Protein AF-A0A528LGX2-F1 (afdb_monomer)

Secondary structure (DSSP, 8-state):
-HHHHHHHHHHHHHHH-TT---TT--HHHHHHHHHHTHHHHHHH-HHHHHHHHHHHHHHHS---GGGS-GGGHHHH--PPTT-TTHHHHHHHHHHT-TT-HHHHHHH-HHHHHHHHHTS-HHHHHHHHHHHHHTTTT-HHHHHHHHH----

Structure (mmCIF, N/CA/C/O backbone):
data_AF-A0A528LGX2-F1
#
_entry.id   AF-A0A528LGX2-F1
#
loop_
_atom_site.group_PDB
_atom_site.id
_atom_site.type_symbol
_atom_site.label_atom_id
_atom_site.label_alt_id
_atom_site.label_comp_id
_atom_site.label_asym_id
_atom_site.label_entity_id
_atom_site.label_seq_id
_atom_site.pdbx_PDB_ins_code
_atom_site.Cartn_x
_atom_site.Cartn_y
_atom_site.Cartn_z
_atom_site.occupancy
_atom_site.B_iso_or_equiv
_atom_site.auth_seq_id
_atom_site.auth_comp_id
_atom_site.auth_asym_id
_atom_site.auth_atom_id
_atom_site.pdbx_PDB_model_num
ATOM 1 N N . LEU A 1 1 ? 8.612 -3.918 -1.901 1.00 93.31 1 LEU A N 1
ATOM 2 C CA . LEU A 1 1 ? 7.814 -4.900 -1.129 1.00 93.31 1 LEU A CA 1
ATOM 3 C C . LEU A 1 1 ? 7.475 -4.426 0.283 1.00 93.31 1 LEU A C 1
ATOM 5 O O . LEU A 1 1 ? 6.339 -4.617 0.680 1.00 93.31 1 LEU A O 1
ATOM 9 N N . GLU A 1 2 ? 8.384 -3.761 1.010 1.00 94.44 2 GLU A N 1
ATOM 10 C CA . GLU A 1 2 ? 8.103 -3.267 2.378 1.00 94.44 2 GLU A CA 1
ATOM 11 C C . GLU A 1 2 ? 6.847 -2.392 2.477 1.00 94.44 2 GLU A C 1
ATOM 13 O O . GLU A 1 2 ? 5.983 -2.674 3.298 1.00 94.44 2 GLU A O 1
ATOM 18 N N . HIS A 1 3 ? 6.704 -1.399 1.588 1.00 95.12 3 HIS A N 1
ATOM 19 C CA . HIS A 1 3 ? 5.496 -0.564 1.501 1.00 95.12 3 HIS A CA 1
ATOM 20 C C . HIS A 1 3 ? 4.221 -1.409 1.391 1.00 95.12 3 HIS A C 1
ATOM 22 O O . HIS A 1 3 ? 3.273 -1.213 2.140 1.00 95.12 3 HIS A O 1
ATOM 28 N N . ARG A 1 4 ? 4.221 -2.401 0.492 1.00 95.94 4 ARG A N 1
ATOM 29 C CA . ARG A 1 4 ? 3.068 -3.278 0.259 1.00 95.94 4 ARG A CA 1
ATOM 30 C C . ARG A 1 4 ? 2.717 -4.090 1.509 1.00 95.94 4 ARG A C 1
ATOM 32 O O . ARG A 1 4 ? 1.546 -4.206 1.847 1.00 95.94 4 ARG A O 1
ATOM 39 N N . ALA A 1 5 ? 3.730 -4.621 2.196 1.00 96.88 5 ALA A N 1
ATOM 40 C CA . ALA A 1 5 ? 3.547 -5.381 3.429 1.00 96.88 5 ALA A CA 1
ATOM 41 C C . ALA A 1 5 ? 2.949 -4.505 4.538 1.00 96.88 5 ALA A C 1
ATOM 43 O O . ALA A 1 5 ? 2.032 -4.934 5.231 1.00 96.88 5 ALA A O 1
ATOM 44 N N . GLU A 1 6 ? 3.410 -3.258 4.658 1.00 95.62 6 GLU A N 1
ATOM 45 C CA . GLU A 1 6 ? 2.851 -2.297 5.607 1.00 95.62 6 GLU A CA 1
ATOM 46 C C . GLU A 1 6 ? 1.378 -1.982 5.304 1.00 95.62 6 GLU A C 1
ATOM 48 O O . GLU A 1 6 ? 0.552 -1.984 6.213 1.00 95.62 6 GLU A O 1
ATOM 53 N N . MET A 1 7 ? 1.023 -1.770 4.032 1.00 96.69 7 MET A N 1
ATOM 54 C CA . MET A 1 7 ? -0.364 -1.495 3.635 1.00 96.69 7 MET A CA 1
ATOM 55 C C . MET A 1 7 ? -1.301 -2.677 3.909 1.00 96.69 7 MET A C 1
ATOM 57 O O . MET A 1 7 ? -2.409 -2.471 4.400 1.00 96.69 7 MET A O 1
ATOM 61 N N . VAL A 1 8 ? -0.845 -3.912 3.669 1.00 97.44 8 VAL A N 1
ATOM 62 C CA . VAL A 1 8 ? -1.590 -5.132 4.032 1.00 97.44 8 VAL A CA 1
ATOM 63 C C . VAL A 1 8 ? -1.879 -5.164 5.534 1.00 97.44 8 VAL A C 1
ATOM 65 O O . VAL A 1 8 ? -3.023 -5.357 5.933 1.00 97.44 8 VAL A O 1
ATOM 68 N N . VAL A 1 9 ? -0.872 -4.911 6.374 1.00 97.25 9 VAL A N 1
ATOM 69 C CA . VAL A 1 9 ? -1.045 -4.922 7.837 1.00 97.25 9 VAL A CA 1
ATOM 70 C C . VAL A 1 9 ? -2.003 -3.821 8.287 1.00 97.25 9 VAL A C 1
ATOM 72 O O . VAL A 1 9 ? -2.899 -4.081 9.084 1.00 97.25 9 VAL A O 1
ATOM 75 N N . ARG A 1 10 ? -1.884 -2.607 7.740 1.00 96.06 10 ARG A N 1
ATOM 76 C CA . ARG A 1 10 ? -2.806 -1.499 8.043 1.00 96.06 10 ARG A CA 1
ATOM 77 C C . ARG A 1 10 ? -4.252 -1.831 7.664 1.00 96.06 10 ARG A C 1
ATOM 79 O O . ARG A 1 10 ? -5.164 -1.503 8.420 1.00 96.06 10 ARG A O 1
ATOM 86 N N . ALA A 1 11 ? -4.470 -2.510 6.540 1.00 95.94 11 ALA A N 1
ATOM 87 C CA . ALA A 1 11 ? -5.801 -2.965 6.148 1.00 95.94 11 ALA A CA 1
ATOM 88 C C . ALA A 1 11 ? -6.355 -4.056 7.079 1.00 95.94 11 ALA A C 1
ATOM 90 O O . ALA A 1 11 ? -7.541 -4.021 7.404 1.00 95.94 11 ALA A O 1
ATOM 91 N N . LEU A 1 12 ? -5.511 -4.973 7.564 1.00 97.38 12 LEU A N 1
ATOM 92 C CA . LEU A 1 12 ? -5.911 -5.967 8.566 1.00 97.38 12 LEU A CA 1
ATOM 93 C C . LEU A 1 12 ? -6.271 -5.320 9.906 1.00 97.38 12 LEU A C 1
ATOM 95 O O . LEU A 1 12 ? -7.285 -5.690 10.492 1.00 97.38 12 LEU A O 1
ATOM 99 N N . ILE A 1 13 ? -5.504 -4.320 10.353 1.00 96.62 13 ILE A N 1
ATOM 100 C CA . ILE A 1 13 ? -5.826 -3.542 11.557 1.00 96.62 13 ILE A CA 1
ATOM 101 C C . ILE A 1 13 ? -7.194 -2.884 11.406 1.00 96.62 13 ILE A C 1
ATOM 103 O O . ILE A 1 13 ? -8.038 -3.029 12.280 1.00 96.62 13 ILE A O 1
ATOM 107 N N . ARG A 1 14 ? -7.452 -2.218 10.274 1.00 95.00 14 ARG A N 1
ATOM 108 C CA . ARG A 1 14 ? -8.758 -1.604 9.998 1.00 95.00 14 ARG A CA 1
ATOM 109 C C . ARG A 1 14 ? -9.898 -2.624 10.042 1.00 95.00 14 ARG A C 1
ATOM 111 O O . ARG A 1 14 ? -10.979 -2.302 10.519 1.00 95.00 14 ARG A O 1
ATOM 118 N N . ALA A 1 15 ? -9.685 -3.821 9.500 1.00 95.06 15 ALA A N 1
ATOM 119 C CA . ALA A 1 15 ? -10.709 -4.859 9.470 1.00 95.06 15 ALA A CA 1
ATOM 120 C C . ALA A 1 15 ? -10.986 -5.453 10.862 1.00 95.06 15 ALA A C 1
ATOM 122 O O . ALA A 1 15 ? -12.134 -5.757 11.171 1.00 95.06 15 ALA A O 1
ATOM 123 N N . ALA A 1 16 ? -9.950 -5.6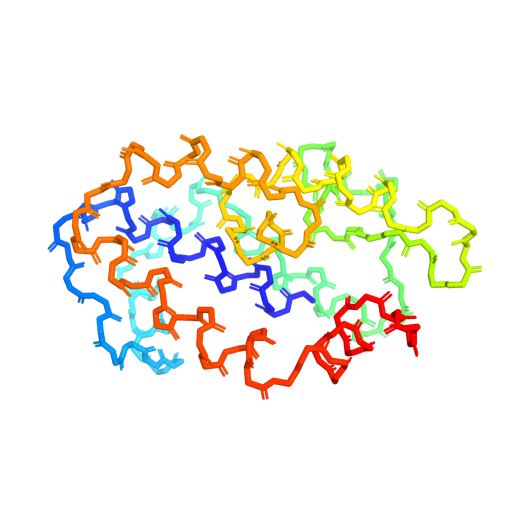19 11.689 1.00 95.94 16 ALA A N 1
ATOM 124 C CA . ALA A 1 16 ? -10.061 -6.190 13.030 1.00 95.94 16 ALA A CA 1
ATOM 125 C C . ALA A 1 16 ? -10.515 -5.170 14.089 1.00 95.94 16 ALA A C 1
ATOM 127 O O . ALA A 1 16 ? -11.260 -5.519 15.000 1.00 95.94 16 ALA A O 1
ATOM 128 N N . GLU A 1 17 ? -10.081 -3.915 13.962 1.00 94.62 17 GLU A N 1
ATOM 129 C CA . GLU A 1 17 ? -10.328 -2.829 14.914 1.00 94.62 17 GLU A CA 1
ATOM 130 C C . GLU A 1 17 ? -10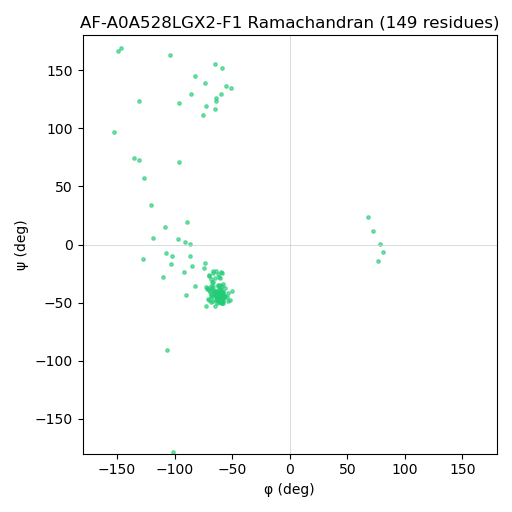.748 -1.534 14.164 1.00 94.62 17 GLU A C 1
ATOM 132 O O . GLU A 1 17 ? -9.949 -0.599 14.048 1.00 94.62 17 GLU A O 1
ATOM 137 N N . PRO A 1 18 ? -11.990 -1.435 13.639 1.00 90.56 18 PRO A N 1
ATOM 138 C CA . PRO A 1 18 ? -12.410 -0.341 12.744 1.00 90.56 18 PRO A CA 1
ATOM 139 C C . PRO A 1 18 ? -12.323 1.074 13.332 1.00 90.56 18 PRO A C 1
ATOM 141 O O . PRO A 1 18 ? -12.100 2.038 12.594 1.00 90.56 18 PRO A O 1
ATOM 144 N N . ASP A 1 19 ? -12.472 1.189 14.652 1.00 88.50 19 ASP A N 1
ATOM 145 C CA . ASP A 1 19 ? -12.448 2.458 15.389 1.00 88.50 19 ASP A CA 1
ATOM 146 C C . ASP A 1 19 ? -11.074 2.763 16.007 1.00 88.50 19 ASP A C 1
ATOM 148 O O . ASP A 1 19 ? -10.905 3.741 16.742 1.00 88.50 19 ASP A O 1
ATOM 152 N N . ARG A 1 20 ? -10.061 1.930 15.730 1.00 90.50 20 ARG A N 1
ATOM 153 C CA . ARG A 1 20 ? -8.716 2.115 16.275 1.00 90.50 20 ARG A CA 1
ATOM 154 C C . ARG A 1 20 ? -8.104 3.408 15.755 1.00 90.50 20 ARG A C 1
ATOM 156 O O . ARG A 1 20 ? -7.946 3.610 14.552 1.00 90.50 20 ARG A O 1
ATOM 163 N N . ASN A 1 21 ? -7.657 4.256 16.676 1.00 88.00 21 ASN A N 1
ATOM 164 C CA . ASN A 1 21 ? -6.840 5.405 16.317 1.00 88.00 21 ASN A CA 1
ATOM 165 C C . ASN A 1 21 ? -5.427 4.942 15.924 1.00 88.00 21 ASN A C 1
ATOM 167 O O . ASN A 1 21 ? -4.710 4.361 16.739 1.00 88.00 21 ASN A O 1
ATOM 171 N N . LEU A 1 22 ? -5.033 5.224 14.680 1.00 87.62 22 LEU A N 1
ATOM 172 C CA . LEU A 1 22 ? -3.717 4.887 14.125 1.00 87.62 22 LEU A CA 1
ATOM 173 C C . LEU A 1 22 ? -2.808 6.107 13.931 1.00 87.62 22 LEU A C 1
ATOM 175 O O . LEU A 1 22 ? -1.797 6.038 13.225 1.00 87.62 22 LEU A O 1
ATOM 179 N N . THR A 1 23 ? -3.165 7.233 14.545 1.00 83.94 23 THR A N 1
ATOM 180 C CA . THR A 1 23 ? -2.309 8.420 14.604 1.00 83.94 23 THR A CA 1
ATOM 181 C C . THR A 1 23 ? -0.999 8.065 15.301 1.00 83.94 23 THR A C 1
ATOM 183 O O . THR A 1 23 ? -0.998 7.474 16.378 1.00 83.94 23 THR A O 1
ATOM 186 N N . GLY A 1 24 ? 0.128 8.411 14.679 1.00 80.12 24 GLY A N 1
ATOM 187 C CA . GLY A 1 24 ? 1.453 8.166 15.256 1.00 80.12 24 GLY A CA 1
ATOM 188 C C . GLY A 1 24 ? 1.905 6.700 15.269 1.00 80.12 24 GLY A C 1
ATOM 189 O O . GLY A 1 24 ? 2.911 6.396 15.901 1.00 80.12 24 GLY A O 1
ATOM 190 N N . VAL A 1 25 ? 1.208 5.790 14.575 1.00 88.31 25 VAL A N 1
ATOM 191 C CA . VAL A 1 25 ? 1.640 4.388 14.456 1.00 88.31 25 VAL A CA 1
ATOM 192 C C . VAL A 1 25 ? 2.961 4.289 13.693 1.00 88.31 25 VAL A C 1
ATOM 194 O O . VAL A 1 25 ? 3.028 4.598 12.498 1.00 88.31 25 VAL A O 1
ATOM 197 N N . ASP A 1 26 ? 3.991 3.797 14.380 1.00 89.44 26 ASP A N 1
ATOM 198 C CA . ASP A 1 26 ? 5.326 3.553 13.841 1.00 89.44 26 ASP A CA 1
ATOM 199 C C . ASP A 1 26 ? 5.580 2.064 13.525 1.00 89.44 26 ASP A C 1
ATOM 201 O O . ASP A 1 26 ? 4.718 1.195 13.683 1.00 89.44 26 ASP A O 1
ATOM 205 N N . LYS A 1 27 ? 6.792 1.752 13.049 1.00 89.50 27 LYS A N 1
ATOM 206 C CA . LYS A 1 27 ? 7.178 0.380 12.685 1.00 89.50 27 LYS A CA 1
ATOM 207 C C . LYS A 1 27 ? 7.251 -0.569 13.883 1.00 89.50 27 LYS A C 1
ATOM 209 O O . LYS A 1 27 ? 7.013 -1.762 13.704 1.00 89.50 27 LYS A O 1
ATOM 214 N N . VAL A 1 28 ? 7.613 -0.068 15.065 1.00 93.75 28 VAL A N 1
ATOM 215 C CA . VAL A 1 28 ? 7.739 -0.889 16.277 1.00 93.75 28 VAL 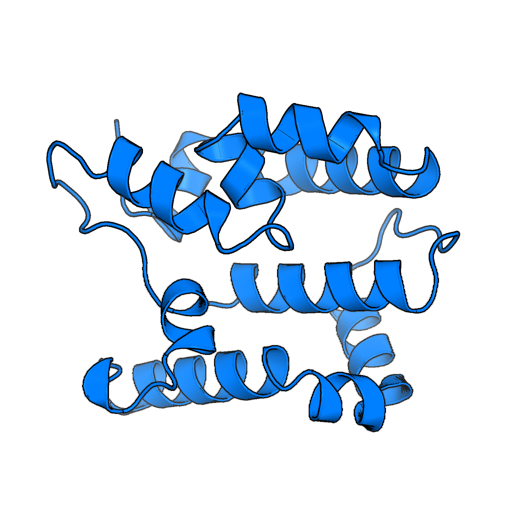A CA 1
ATOM 216 C C . VAL A 1 28 ? 6.351 -1.31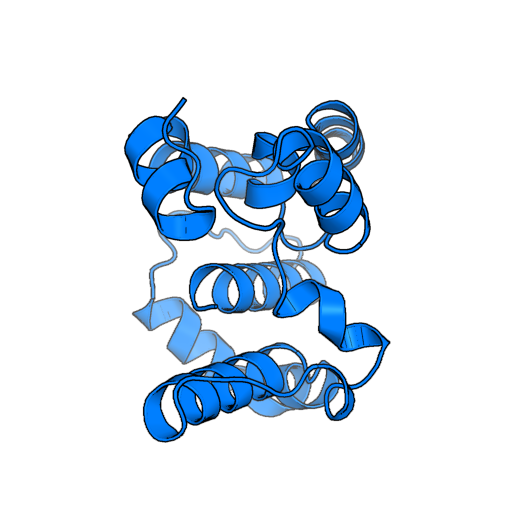0 16.730 1.00 93.75 28 VAL A C 1
ATOM 218 O O . VAL A 1 28 ? 6.109 -2.497 16.933 1.00 93.75 28 VAL A O 1
ATOM 221 N N . TRP A 1 29 ? 5.417 -0.362 16.772 1.00 95.31 29 TRP A N 1
ATOM 222 C CA . TRP A 1 29 ? 4.025 -0.626 17.092 1.00 95.31 29 TRP A CA 1
ATOM 223 C C . TRP A 1 29 ? 3.397 -1.622 16.113 1.00 95.31 29 TRP A C 1
ATOM 225 O O . TRP A 1 29 ? 2.771 -2.590 16.544 1.00 95.31 29 TRP A O 1
ATOM 235 N N . LEU A 1 30 ? 3.614 -1.444 14.801 1.00 95.44 30 LEU A N 1
ATOM 236 C CA . LEU A 1 30 ? 3.125 -2.392 13.792 1.00 95.44 30 LEU A CA 1
ATOM 237 C C . LEU A 1 30 ? 3.681 -3.799 14.022 1.00 95.44 30 LEU A C 1
ATOM 239 O O . LEU A 1 30 ? 2.937 -4.769 13.914 1.00 95.44 30 LEU A O 1
ATOM 243 N N . GLN A 1 31 ? 4.964 -3.920 14.372 1.00 95.44 31 GLN A N 1
ATOM 244 C CA . GLN A 1 31 ? 5.554 -5.210 14.719 1.00 95.44 31 GLN A CA 1
ATOM 245 C C . GLN A 1 31 ? 4.909 -5.825 15.957 1.00 95.44 31 GLN A C 1
ATOM 247 O O . GLN A 1 31 ? 4.565 -7.004 15.933 1.00 95.44 31 GLN A O 1
ATOM 252 N N . THR A 1 32 ? 4.698 -5.056 17.024 1.00 96.81 32 THR A N 1
ATOM 253 C CA . THR A 1 32 ? 3.987 -5.549 18.210 1.00 96.81 32 THR A CA 1
ATOM 254 C C . THR A 1 32 ? 2.588 -6.044 17.849 1.00 96.81 32 THR A C 1
ATOM 256 O O . THR A 1 32 ? 2.208 -7.133 18.274 1.00 96.81 32 THR A O 1
ATOM 259 N N . TRP A 1 33 ? 1.858 -5.299 17.013 1.00 97.62 33 TRP A N 1
ATOM 260 C CA . TRP A 1 33 ? 0.520 -5.686 16.569 1.00 97.62 33 TRP A CA 1
ATOM 261 C C . TRP A 1 33 ? 0.524 -6.977 15.738 1.00 97.62 33 TRP A C 1
ATOM 263 O O . TRP A 1 33 ? -0.309 -7.851 15.961 1.00 97.62 33 TRP A O 1
ATOM 273 N N . ILE A 1 34 ? 1.488 -7.136 14.823 1.00 97.81 34 ILE A N 1
ATOM 274 C CA . ILE A 1 34 ? 1.660 -8.362 14.025 1.00 97.81 34 ILE A CA 1
ATOM 275 C C . ILE A 1 34 ? 1.884 -9.575 14.934 1.00 97.81 34 ILE A C 1
ATOM 277 O O . ILE A 1 34 ? 1.268 -10.616 14.718 1.00 97.81 34 ILE A O 1
ATOM 281 N N . HIS A 1 35 ? 2.738 -9.447 15.955 1.00 97.19 35 HIS A N 1
ATOM 282 C CA . HIS A 1 35 ? 3.005 -10.540 16.891 1.00 97.19 35 HIS A CA 1
ATOM 283 C C . HIS A 1 35 ? 1.784 -10.879 17.752 1.00 97.19 35 HIS A C 1
ATOM 285 O O . HIS A 1 35 ? 1.517 -12.057 17.974 1.00 97.19 35 HIS A O 1
ATOM 291 N N . SER A 1 36 ? 1.019 -9.879 18.207 1.00 97.56 36 SER A N 1
ATOM 292 C CA . SER A 1 36 ? -0.195 -10.124 18.997 1.00 97.56 36 SER A CA 1
ATOM 293 C C . SER A 1 36 ? -1.372 -10.660 18.172 1.00 97.56 36 SER A C 1
ATOM 295 O O . SER A 1 36 ? -2.306 -11.208 18.749 1.00 97.56 36 SER A O 1
ATOM 297 N N . HIS A 1 37 ? -1.314 -10.554 16.840 1.00 98.25 37 HIS A N 1
ATOM 298 C CA . HIS A 1 37 ? -2.340 -11.030 15.903 1.00 98.25 37 HIS A CA 1
ATOM 299 C C . HIS A 1 37 ? -1.788 -12.063 14.906 1.00 98.25 37 HIS A C 1
ATOM 301 O O . HIS A 1 37 ? -2.220 -12.119 13.750 1.00 98.25 37 HIS A O 1
ATOM 307 N N . ALA A 1 38 ? -0.835 -12.895 15.340 1.00 97.56 38 ALA A N 1
ATOM 308 C CA . ALA A 1 38 ? -0.137 -13.847 14.474 1.00 97.56 38 ALA A CA 1
ATOM 309 C C . ALA A 1 38 ? -1.088 -14.809 13.731 1.00 97.56 38 ALA A C 1
ATOM 311 O O . ALA A 1 38 ? -0.878 -15.090 12.548 1.00 97.56 38 ALA A O 1
ATOM 312 N N . ASP A 1 39 ? -2.169 -15.250 14.381 1.00 98.00 39 ASP A N 1
ATOM 313 C CA . ASP A 1 39 ? -3.179 -16.124 13.770 1.00 98.00 39 ASP A CA 1
ATOM 314 C C . ASP A 1 39 ? -3.922 -15.428 12.622 1.00 98.00 39 ASP A C 1
ATOM 316 O O . ASP A 1 39 ? -4.095 -15.999 11.544 1.00 98.00 39 ASP A O 1
ATOM 320 N N . LEU A 1 40 ? -4.316 -14.163 12.814 1.00 98.12 40 LEU A N 1
ATOM 321 C CA . LEU A 1 40 ? -4.966 -13.354 11.779 1.00 98.12 40 LEU A CA 1
ATOM 322 C C . LEU A 1 40 ? -4.021 -13.112 10.596 1.00 98.12 40 LEU A C 1
ATOM 324 O O . LEU A 1 40 ? -4.425 -13.268 9.445 1.00 98.12 40 LEU A O 1
ATOM 328 N N . ILE A 1 41 ? -2.764 -12.769 10.885 1.00 98.12 41 ILE A N 1
ATOM 329 C CA . ILE A 1 41 ? -1.709 -12.548 9.888 1.00 98.12 41 ILE A CA 1
ATOM 330 C C . ILE A 1 41 ? -1.458 -13.814 9.060 1.00 98.12 41 ILE A C 1
ATOM 332 O O . ILE A 1 41 ? -1.312 -13.741 7.839 1.00 98.12 41 ILE A O 1
ATOM 336 N N . THR A 1 42 ? -1.426 -14.975 9.713 1.00 97.31 42 THR A N 1
ATOM 337 C CA . THR A 1 42 ? -1.217 -16.269 9.053 1.00 97.31 42 THR A CA 1
ATOM 338 C C . THR A 1 42 ? -2.414 -16.646 8.189 1.00 97.31 42 THR A C 1
ATOM 340 O O . THR A 1 42 ? -2.230 -17.103 7.064 1.00 97.31 42 THR A O 1
ATOM 343 N N . ARG A 1 43 ? -3.635 -16.405 8.680 1.00 97.38 43 ARG A N 1
ATOM 344 C CA . ARG A 1 43 ? -4.872 -16.688 7.944 1.00 97.38 43 ARG A CA 1
ATOM 345 C C . ARG A 1 43 ? -5.036 -15.821 6.693 1.00 97.38 43 ARG A C 1
ATOM 347 O O . ARG A 1 43 ? -5.513 -16.330 5.687 1.00 97.38 43 ARG A O 1
ATOM 354 N N . ASP A 1 44 ? -4.666 -14.539 6.749 1.00 96.88 44 ASP A N 1
ATOM 355 C CA . ASP A 1 44 ? -4.626 -13.671 5.559 1.00 96.88 44 ASP A CA 1
ATOM 356 C C . ASP A 1 44 ? -3.510 -14.088 4.586 1.00 96.88 44 ASP A C 1
ATOM 358 O O . ASP A 1 44 ? -3.712 -14.131 3.374 1.00 96.88 44 ASP A O 1
ATOM 362 N N . GLY A 1 45 ? -2.324 -14.408 5.109 1.00 97.06 45 GLY A N 1
ATOM 363 C CA . GLY A 1 45 ? -1.214 -14.971 4.342 1.00 97.06 45 GLY A CA 1
ATOM 364 C C . GLY A 1 45 ? -0.440 -13.983 3.458 1.00 97.06 45 GLY A C 1
ATOM 365 O O . GLY A 1 45 ? 0.689 -14.292 3.066 1.00 97.06 45 GLY A O 1
ATOM 366 N N . ASN A 1 46 ? -0.946 -12.772 3.188 1.00 97.44 46 ASN A N 1
ATOM 367 C CA . ASN A 1 46 ? -0.271 -11.821 2.297 1.00 97.44 46 ASN A CA 1
ATOM 368 C C . ASN A 1 46 ? 0.984 -11.212 2.930 1.00 97.44 46 ASN A C 1
ATOM 370 O O . ASN A 1 46 ? 1.996 -11.040 2.248 1.00 97.44 46 ASN A O 1
ATOM 374 N N . PHE A 1 47 ? 0.956 -10.906 4.230 1.00 97.62 47 PHE A N 1
ATOM 375 C CA . PHE A 1 47 ? 2.137 -10.391 4.930 1.00 97.62 47 PHE A CA 1
ATOM 376 C C . PHE A 1 47 ? 3.274 -11.435 5.025 1.00 97.62 47 PHE A C 1
ATOM 378 O O 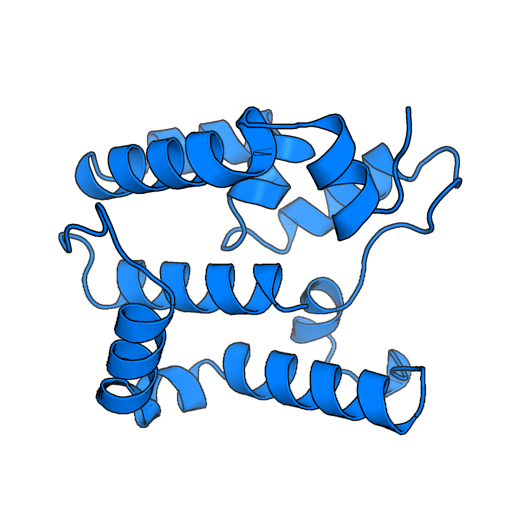. PHE A 1 47 ? 4.403 -11.106 4.638 1.00 97.62 47 PHE A O 1
ATOM 385 N N . PRO A 1 48 ? 3.028 -12.696 5.451 1.00 97.56 48 PRO A N 1
ATOM 386 C CA . PRO A 1 48 ? 4.033 -13.759 5.383 1.00 97.56 48 PRO A CA 1
ATOM 387 C C . PRO A 1 48 ? 4.587 -13.975 3.971 1.00 97.56 48 PRO A C 1
ATOM 389 O O . PRO A 1 48 ? 5.808 -14.045 3.805 1.00 97.56 48 PRO A O 1
ATOM 392 N N . PHE A 1 49 ? 3.715 -14.001 2.957 1.00 98.00 49 PHE A N 1
ATOM 393 C CA . PHE A 1 49 ? 4.113 -14.120 1.555 1.00 98.00 49 PHE A CA 1
ATOM 394 C C . PHE A 1 49 ? 5.040 -12.978 1.119 1.00 98.00 49 PHE A C 1
ATOM 396 O O . PHE A 1 49 ? 6.121 -13.230 0.591 1.00 98.00 49 PHE A O 1
ATOM 403 N N . LEU A 1 50 ? 4.682 -11.721 1.394 1.00 97.88 50 LEU A N 1
ATOM 404 C CA . LEU A 1 50 ? 5.498 -10.566 1.007 1.00 97.88 50 LEU A CA 1
ATOM 405 C C . LEU A 1 50 ? 6.874 -10.563 1.677 1.00 97.88 50 LEU A C 1
ATOM 407 O O . LEU A 1 50 ? 7.862 -10.160 1.057 1.00 97.88 50 LEU A O 1
ATOM 411 N N . ASN A 1 51 ? 6.962 -11.039 2.920 1.00 97.31 51 ASN A N 1
ATOM 412 C CA . ASN A 1 51 ? 8.240 -11.210 3.604 1.00 97.31 51 ASN A CA 1
ATOM 413 C C . ASN A 1 51 ? 9.071 -12.351 3.011 1.00 97.31 51 ASN A C 1
ATOM 415 O O . ASN A 1 51 ? 10.286 -12.202 2.885 1.00 97.31 51 ASN A O 1
ATOM 419 N N . ALA A 1 52 ? 8.441 -13.465 2.629 1.00 97.31 52 ALA A N 1
ATOM 420 C CA . ALA A 1 52 ? 9.115 -14.560 1.937 1.00 97.31 52 ALA A CA 1
ATOM 421 C C . ALA A 1 52 ? 9.653 -14.105 0.572 1.00 97.31 52 ALA A C 1
ATOM 423 O O . ALA A 1 52 ? 10.853 -14.217 0.336 1.00 97.31 52 ALA A O 1
ATOM 424 N N . ALA A 1 53 ? 8.817 -13.462 -0.248 1.00 98.06 53 ALA A N 1
ATOM 425 C CA . ALA A 1 53 ? 9.202 -12.905 -1.543 1.00 98.06 53 ALA A CA 1
ATOM 426 C C . ALA A 1 53 ? 10.349 -11.886 -1.422 1.00 98.06 53 ALA A C 1
ATOM 428 O O . ALA A 1 53 ? 11.288 -11.893 -2.214 1.00 98.06 53 ALA A O 1
ATOM 429 N N . LYS A 1 54 ? 10.324 -11.024 -0.394 1.00 97.12 54 LYS A N 1
ATOM 430 C CA . LYS A 1 54 ? 11.427 -10.090 -0.118 1.00 97.12 54 LYS A CA 1
ATOM 431 C C . LYS A 1 54 ? 12.738 -10.824 0.177 1.00 97.12 54 LYS A C 1
ATOM 433 O O . LYS A 1 54 ? 13.774 -10.411 -0.337 1.00 97.12 54 LYS A O 1
ATOM 438 N N . ARG A 1 55 ? 12.706 -11.871 1.010 1.00 97.31 55 ARG A N 1
ATOM 439 C CA . ARG A 1 55 ? 13.899 -12.675 1.330 1.00 97.31 55 ARG A CA 1
ATOM 440 C C . ARG A 1 55 ? 14.423 -13.415 0.105 1.00 97.31 55 ARG A C 1
ATOM 442 O O . ARG A 1 55 ? 15.628 -13.439 -0.103 1.00 97.31 55 ARG A O 1
ATOM 449 N N . GLU A 1 56 ? 13.531 -13.966 -0.709 1.00 97.25 56 GLU A N 1
ATOM 450 C CA . GLU A 1 56 ? 13.893 -14.671 -1.936 1.00 97.25 56 GLU A CA 1
ATOM 451 C C . GLU A 1 56 ? 14.586 -13.743 -2.934 1.00 97.25 56 GLU A C 1
ATOM 453 O O . GLU A 1 56 ? 15.692 -14.047 -3.366 1.00 97.25 56 GLU A O 1
ATOM 458 N N . ILE A 1 57 ? 14.023 -12.560 -3.202 1.00 96.69 57 ILE A N 1
ATOM 459 C CA . ILE A 1 57 ? 14.661 -11.558 -4.071 1.00 96.69 57 ILE A CA 1
ATOM 460 C C . ILE A 1 57 ? 16.015 -11.121 -3.502 1.00 96.69 57 ILE A C 1
ATOM 462 O O . ILE A 1 57 ? 16.964 -10.943 -4.259 1.00 96.69 57 ILE A O 1
ATOM 466 N N . ALA A 1 58 ? 16.129 -10.956 -2.181 1.00 96.81 58 ALA A N 1
ATOM 467 C CA . ALA A 1 58 ? 17.397 -10.591 -1.553 1.00 96.81 58 ALA A CA 1
ATOM 468 C C . ALA A 1 58 ? 18.472 -11.683 -1.696 1.00 96.81 58 ALA A C 1
ATOM 470 O O . ALA A 1 58 ? 19.655 -11.360 -1.725 1.00 96.81 58 ALA A O 1
ATOM 471 N N . HIS A 1 59 ? 18.072 -12.954 -1.786 1.00 96.69 59 HIS A N 1
ATOM 472 C CA . HIS A 1 59 ? 18.983 -14.090 -1.909 1.00 96.69 59 HIS A CA 1
ATOM 473 C C . HIS A 1 59 ? 19.301 -14.452 -3.369 1.00 96.69 59 HIS A C 1
ATOM 475 O O . HIS A 1 59 ? 20.454 -14.709 -3.700 1.00 96.69 59 HIS A O 1
ATOM 481 N N . LEU A 1 60 ? 18.292 -14.465 -4.244 1.00 96.31 60 LEU A N 1
ATOM 482 C CA . LEU A 1 60 ? 18.384 -14.951 -5.625 1.00 96.31 60 LEU A CA 1
ATOM 483 C C . LEU A 1 60 ? 18.460 -13.824 -6.666 1.00 96.31 60 LEU A C 1
ATOM 485 O O . LEU A 1 60 ? 18.818 -14.070 -7.814 1.00 96.31 60 LEU A O 1
ATOM 489 N N . GLY A 1 61 ? 18.097 -12.593 -6.296 1.00 95.31 61 GLY A N 1
ATOM 490 C CA . GLY A 1 61 ? 18.031 -11.438 -7.198 1.00 95.31 61 GLY A CA 1
ATOM 491 C C . GLY A 1 61 ? 16.754 -11.356 -8.044 1.00 95.31 61 GLY A C 1
ATOM 492 O O . GLY A 1 61 ? 16.537 -10.354 -8.723 1.00 95.31 61 GLY A O 1
ATOM 493 N N . TYR A 1 62 ? 15.888 -12.369 -7.995 1.00 94.50 62 TYR A N 1
ATOM 494 C CA . TYR A 1 62 ? 14.629 -12.414 -8.736 1.00 94.50 62 TYR A CA 1
ATOM 495 C C . TYR A 1 62 ? 13.539 -13.150 -7.949 1.00 94.50 62 TYR A C 1
ATOM 497 O O . TYR A 1 62 ? 13.808 -13.785 -6.934 1.00 94.50 62 TYR A O 1
ATOM 505 N N . LEU A 1 63 ? 12.305 -13.041 -8.439 1.00 96.50 63 LEU A N 1
ATOM 506 C CA . LEU A 1 63 ? 11.150 -13.832 -8.024 1.00 96.50 63 LEU A CA 1
ATOM 507 C C . LEU A 1 63 ? 10.483 -14.355 -9.297 1.00 96.50 63 LEU A C 1
ATOM 509 O O . LEU A 1 63 ? 10.135 -13.556 -10.171 1.00 96.50 63 LEU A O 1
ATOM 513 N N . LYS A 1 64 ? 10.319 -15.671 -9.413 1.00 96.00 64 LYS A N 1
ATOM 514 C CA . LYS A 1 64 ? 9.615 -16.292 -10.542 1.00 96.00 64 LYS A CA 1
ATOM 515 C C . LYS A 1 64 ? 8.117 -16.101 -10.373 1.00 96.00 64 LYS A C 1
ATOM 517 O O . LYS A 1 64 ? 7.510 -16.642 -9.456 1.00 96.00 64 LYS A O 1
ATOM 522 N N . ILE A 1 65 ? 7.509 -15.296 -11.237 1.00 95.69 65 ILE A N 1
ATOM 523 C CA . ILE A 1 65 ? 6.082 -14.954 -11.132 1.00 95.69 65 ILE A CA 1
ATOM 524 C C . ILE A 1 65 ? 5.193 -16.162 -11.459 1.00 95.69 65 ILE A C 1
ATOM 526 O O . ILE A 1 65 ? 4.074 -16.263 -10.952 1.00 95.69 65 ILE A O 1
ATOM 530 N N . GLU A 1 66 ? 5.698 -17.091 -12.267 1.00 95.81 66 GLU A N 1
ATOM 531 C CA . GLU A 1 66 ? 5.093 -18.390 -12.545 1.00 95.81 66 GLU A CA 1
ATOM 532 C C . GLU A 1 66 ? 4.872 -19.225 -11.274 1.00 95.81 66 GLU A C 1
ATOM 534 O O . GLU A 1 66 ? 3.833 -19.877 -11.169 1.00 95.81 66 GLU A O 1
ATOM 539 N N . ASP A 1 67 ? 5.763 -19.098 -10.285 1.00 95.06 67 ASP A N 1
ATOM 540 C CA . ASP A 1 67 ? 5.710 -19.817 -9.006 1.00 95.06 67 ASP A CA 1
ATOM 541 C C . ASP A 1 67 ? 4.845 -19.087 -7.955 1.00 95.06 67 ASP A C 1
ATOM 543 O O . ASP A 1 67 ? 4.521 -19.637 -6.901 1.00 95.06 67 ASP A O 1
ATOM 547 N N . VAL A 1 68 ? 4.425 -17.846 -8.232 1.00 97.19 68 VAL A N 1
ATOM 548 C CA . VAL A 1 68 ? 3.559 -17.056 -7.345 1.00 97.19 68 VAL A CA 1
ATOM 549 C C . VAL A 1 68 ? 2.089 -17.383 -7.607 1.00 97.19 68 VAL A C 1
ATOM 551 O O . VAL A 1 68 ? 1.605 -17.279 -8.744 1.00 97.19 68 VAL A O 1
ATOM 554 N N . PHE A 1 69 ? 1.348 -17.685 -6.532 1.00 95.06 69 PHE A N 1
ATOM 555 C CA . PHE A 1 69 ? -0.100 -17.896 -6.583 1.00 95.06 69 PHE A CA 1
ATOM 556 C C . PHE A 1 69 ? -0.811 -16.736 -7.300 1.00 95.06 69 PHE A C 1
ATOM 558 O O . PHE A 1 69 ? -0.522 -15.573 -7.000 1.00 95.06 69 PHE A O 1
ATOM 565 N N . PRO A 1 70 ? -1.765 -17.005 -8.217 1.00 94.81 70 PRO A N 1
ATOM 566 C CA . PRO A 1 70 ? -2.399 -15.967 -9.033 1.00 94.81 70 PRO A CA 1
ATOM 567 C C . PRO A 1 70 ? -2.929 -14.764 -8.241 1.00 94.81 70 PRO A C 1
ATOM 569 O O . PRO A 1 70 ? -2.734 -13.624 -8.654 1.00 94.81 70 PRO A O 1
ATOM 572 N N . GLN A 1 71 ? -3.524 -15.009 -7.072 1.00 92.31 71 GLN A N 1
ATOM 573 C CA . GLN A 1 71 ? -4.111 -13.994 -6.193 1.00 92.31 71 GLN A CA 1
ATOM 574 C C . GLN A 1 71 ? -3.065 -13.039 -5.594 1.00 92.31 71 GLN A C 1
ATOM 576 O O . GLN A 1 71 ? -3.391 -11.919 -5.217 1.00 92.31 71 GLN A O 1
ATOM 581 N N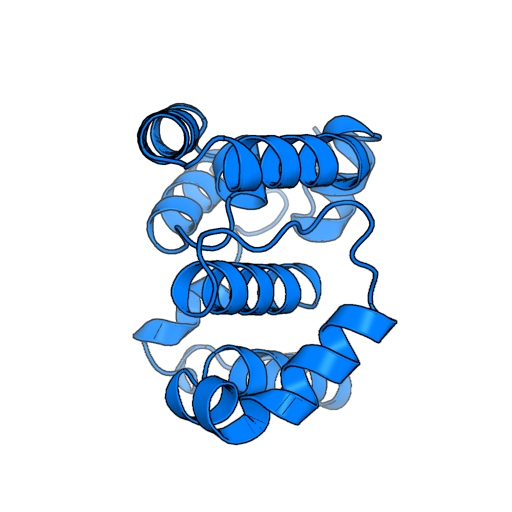 . GLN A 1 72 ? -1.801 -13.462 -5.525 1.00 96.38 72 GLN A N 1
ATOM 582 C CA . GLN A 1 72 ? -0.713 -12.718 -4.891 1.00 96.38 72 GLN A CA 1
ATOM 583 C C . GLN A 1 72 ? 0.208 -12.017 -5.895 1.00 96.38 72 GLN A C 1
ATOM 585 O O . GLN A 1 72 ? 1.024 -11.181 -5.502 1.00 96.38 72 GLN A O 1
ATOM 590 N N . ARG A 1 73 ? 0.069 -12.293 -7.200 1.00 96.50 73 ARG A N 1
ATOM 591 C CA . ARG A 1 73 ? 0.939 -11.725 -8.245 1.00 96.50 73 ARG A CA 1
ATOM 592 C C . ARG A 1 73 ? 0.938 -10.200 -8.233 1.00 96.50 73 ARG A C 1
ATOM 594 O O . ARG A 1 73 ? 2.007 -9.593 -8.257 1.00 96.50 73 ARG A O 1
ATOM 601 N N . PHE A 1 74 ? -0.232 -9.571 -8.102 1.00 96.62 74 PHE A N 1
ATOM 602 C CA . PHE A 1 74 ? -0.332 -8.108 -8.053 1.00 96.62 74 PHE A CA 1
ATOM 603 C C . PHE A 1 74 ? 0.401 -7.483 -6.856 1.00 96.62 74 PHE A C 1
ATOM 605 O O . PHE A 1 74 ? 0.881 -6.356 -6.955 1.00 96.62 74 PHE A O 1
ATOM 612 N N . LEU A 1 75 ? 0.597 -8.219 -5.756 1.00 96.81 75 LEU A N 1
ATOM 613 C CA . LEU A 1 75 ? 1.330 -7.709 -4.594 1.00 96.81 75 LEU A CA 1
ATOM 614 C C . LEU A 1 75 ? 2.826 -7.505 -4.886 1.00 96.81 75 LEU A C 1
ATOM 616 O O . LEU A 1 75 ? 3.444 -6.609 -4.298 1.00 96.81 75 LEU A O 1
ATOM 620 N N . VAL A 1 76 ? 3.400 -8.302 -5.792 1.00 96.81 76 VAL A N 1
ATOM 621 C CA . VAL A 1 76 ? 4.848 -8.350 -6.066 1.00 96.81 76 VAL A CA 1
ATOM 622 C C . VAL A 1 76 ? 5.261 -7.726 -7.395 1.00 96.81 76 VAL A C 1
ATOM 624 O O . VAL A 1 76 ? 6.455 -7.542 -7.623 1.00 96.81 76 VAL A O 1
ATOM 627 N N . ILE A 1 77 ? 4.308 -7.333 -8.241 1.00 95.94 77 ILE A N 1
ATOM 628 C CA . ILE A 1 77 ? 4.597 -6.667 -9.515 1.00 95.94 77 ILE A CA 1
ATOM 629 C C . ILE A 1 77 ? 4.325 -5.159 -9.467 1.00 95.94 77 ILE A C 1
ATOM 631 O O . ILE A 1 77 ? 3.641 -4.625 -8.591 1.00 95.94 77 ILE A O 1
ATOM 635 N N . ARG A 1 78 ? 4.901 -4.474 -10.449 1.00 96.06 78 ARG A N 1
ATOM 636 C CA . ARG A 1 78 ? 4.645 -3.086 -10.844 1.00 96.06 78 ARG A CA 1
ATOM 637 C C . ARG A 1 78 ? 4.894 -2.987 -12.349 1.00 96.06 78 ARG A C 1
ATOM 639 O O . ARG A 1 78 ? 5.507 -3.890 -12.921 1.00 96.06 78 ARG A O 1
ATOM 646 N N . ALA A 1 79 ? 4.474 -1.898 -12.979 1.00 97.38 79 ALA A N 1
ATOM 647 C CA . ALA A 1 79 ? 4.823 -1.653 -14.373 1.00 97.38 79 ALA A CA 1
ATOM 648 C C . ALA A 1 79 ? 6.349 -1.596 -14.581 1.00 97.38 79 ALA A C 1
ATOM 650 O O . ALA A 1 79 ? 7.096 -1.208 -13.676 1.00 97.38 79 ALA A O 1
ATOM 651 N N . LYS A 1 80 ? 6.811 -1.951 -15.785 1.00 96.50 80 LYS A N 1
ATOM 652 C CA . LYS A 1 80 ? 8.227 -1.842 -16.158 1.00 96.50 80 LYS A CA 1
ATOM 653 C C . LYS A 1 80 ? 8.648 -0.360 -16.159 1.00 96.50 80 LYS A C 1
ATOM 655 O O . LYS A 1 80 ? 8.039 0.420 -16.895 1.00 96.50 80 LYS A O 1
ATOM 660 N N . PRO A 1 81 ? 9.684 0.036 -15.395 1.00 96.06 81 PRO A N 1
ATOM 661 C CA . PRO A 1 81 ? 10.209 1.399 -15.443 1.00 96.06 81 PRO A CA 1
ATOM 662 C C . PRO A 1 81 ? 10.614 1.798 -16.870 1.00 96.06 81 PRO A C 1
ATOM 664 O O . PRO A 1 81 ? 11.225 1.000 -17.583 1.00 96.06 81 PRO A O 1
ATOM 667 N N . GLY A 1 82 ? 10.254 3.015 -17.287 1.00 94.12 82 GLY A N 1
ATOM 668 C CA . GLY A 1 82 ? 10.539 3.548 -18.627 1.00 94.12 82 GLY A CA 1
ATOM 669 C C . GLY A 1 82 ? 9.627 3.046 -19.756 1.00 94.12 82 GLY A C 1
ATOM 670 O O . GLY A 1 82 ? 9.813 3.450 -20.900 1.00 94.12 82 GLY A O 1
ATOM 671 N N . HIS A 1 83 ? 8.647 2.180 -19.476 1.00 97.12 83 HIS A N 1
ATOM 672 C CA . HIS A 1 83 ? 7.641 1.807 -20.474 1.00 97.12 83 HIS A CA 1
ATOM 673 C C . HIS A 1 83 ? 6.643 2.963 -20.703 1.00 97.12 83 HIS A C 1
ATOM 675 O O . HIS A 1 83 ? 6.207 3.549 -19.709 1.00 97.12 83 HIS A O 1
ATOM 681 N N . PRO A 1 84 ? 6.213 3.262 -21.950 1.00 96.75 84 PRO A N 1
ATOM 682 C CA . PRO A 1 84 ? 5.260 4.348 -22.228 1.00 96.75 84 PRO A CA 1
ATOM 683 C C . PRO A 1 84 ? 3.964 4.249 -21.409 1.00 96.75 84 PRO A C 1
ATOM 685 O O . PRO A 1 84 ? 3.511 5.227 -20.824 1.00 96.75 84 PRO A O 1
ATOM 688 N N . ASP A 1 85 ? 3.432 3.034 -21.266 1.00 97.50 85 ASP A N 1
ATOM 689 C CA . ASP A 1 85 ? 2.204 2.771 -20.501 1.00 97.50 85 ASP A CA 1
ATOM 690 C C . ASP A 1 85 ? 2.438 2.473 -19.011 1.00 97.50 85 ASP A C 1
ATOM 692 O O . ASP A 1 85 ? 1.589 1.856 -18.359 1.00 97.50 85 ASP A O 1
ATOM 696 N N . ALA A 1 86 ? 3.589 2.846 -18.437 1.00 97.56 86 ALA A N 1
ATOM 697 C CA . ALA A 1 86 ? 3.889 2.515 -17.043 1.00 97.56 86 ALA A CA 1
ATOM 698 C C . ALA A 1 86 ? 2.865 3.110 -16.057 1.00 97.56 86 ALA A C 1
ATOM 700 O O . ALA A 1 86 ? 2.510 2.466 -15.067 1.00 97.56 86 ALA A O 1
ATOM 701 N N . TRP A 1 87 ? 2.343 4.303 -16.351 1.00 96.75 87 TRP A N 1
ATOM 702 C CA . TRP A 1 87 ? 1.279 4.942 -15.575 1.00 96.75 87 TRP A CA 1
ATOM 703 C C . TRP A 1 87 ? -0.035 4.165 -15.632 1.00 96.75 87 TRP A C 1
ATOM 705 O O . TRP A 1 87 ? -0.562 3.791 -14.585 1.00 96.75 87 TRP A O 1
ATOM 715 N N . LEU A 1 88 ? -0.516 3.854 -16.841 1.00 97.38 88 LEU A N 1
ATOM 716 C CA . LEU A 1 88 ? -1.746 3.087 -17.045 1.00 97.38 88 LEU A CA 1
ATOM 717 C C . LEU A 1 88 ? -1.642 1.688 -16.425 1.00 97.38 88 LEU A C 1
ATOM 719 O O . LEU A 1 88 ? -2.549 1.234 -15.736 1.00 97.38 88 LEU A O 1
ATOM 723 N N . THR A 1 89 ? -0.509 1.015 -16.609 1.00 97.88 89 THR A N 1
ATOM 724 C CA . THR A 1 89 ? -0.286 -0.324 -16.053 1.00 97.88 89 THR A CA 1
ATOM 725 C C . THR A 1 89 ? -0.319 -0.302 -14.524 1.00 97.88 89 THR A C 1
ATOM 727 O O . THR A 1 89 ? -0.968 -1.147 -13.913 1.00 97.88 89 THR A O 1
ATOM 730 N N . ASN A 1 90 ? 0.330 0.675 -13.880 1.00 97.94 90 ASN A N 1
ATOM 731 C CA . ASN A 1 90 ? 0.265 0.809 -12.422 1.00 97.94 90 ASN A CA 1
ATOM 732 C C . ASN A 1 90 ? -1.135 1.212 -11.932 1.00 97.94 90 ASN A C 1
ATOM 734 O O . ASN A 1 90 ? -1.541 0.758 -10.863 1.00 97.94 90 ASN A O 1
ATOM 738 N N . GLN A 1 91 ? -1.891 1.998 -12.707 1.00 97.38 91 GLN A N 1
ATOM 739 C CA . GLN A 1 91 ? -3.300 2.283 -12.425 1.00 97.38 91 GLN A CA 1
ATOM 740 C C . GLN A 1 91 ? -4.129 0.993 -12.407 1.00 97.38 91 GLN A C 1
ATOM 742 O O . GLN A 1 91 ? -4.790 0.726 -11.406 1.00 97.38 91 GLN A O 1
ATOM 747 N N . LEU A 1 92 ? -4.019 0.154 -13.442 1.00 97.12 92 LEU A N 1
ATOM 748 C CA . LEU A 1 92 ? -4.721 -1.131 -13.515 1.00 97.12 92 LEU A CA 1
ATOM 749 C C . LEU A 1 92 ? -4.300 -2.088 -12.392 1.00 97.12 92 LEU A C 1
ATOM 751 O O . LEU A 1 92 ? -5.147 -2.721 -11.775 1.00 97.12 92 LEU A O 1
ATOM 755 N N . ILE A 1 93 ? -3.003 -2.163 -12.070 1.00 97.12 93 ILE A N 1
ATOM 756 C CA . ILE A 1 93 ? -2.516 -2.958 -10.929 1.00 97.12 93 ILE A CA 1
ATOM 757 C C . ILE A 1 93 ? -3.119 -2.442 -9.614 1.00 97.12 93 ILE A C 1
ATOM 759 O O . ILE A 1 93 ? -3.499 -3.243 -8.762 1.00 97.12 93 ILE A O 1
ATOM 763 N N . SER A 1 94 ? -3.227 -1.120 -9.440 1.00 96.88 94 SER A N 1
ATOM 764 C CA . SER A 1 94 ? -3.767 -0.526 -8.211 1.00 96.88 94 SER A CA 1
ATOM 765 C C . SER A 1 94 ? -5.241 -0.866 -7.963 1.00 96.88 94 SER A C 1
ATOM 767 O O . SER A 1 94 ? -5.664 -0.877 -6.809 1.00 96.88 94 SER A O 1
ATOM 769 N N . ASP A 1 95 ? -6.009 -1.216 -9.001 1.00 95.19 95 ASP A N 1
ATOM 770 C CA . ASP A 1 95 ? -7.402 -1.654 -8.849 1.00 95.19 95 ASP A CA 1
ATOM 771 C C . ASP A 1 95 ? -7.549 -3.023 -8.190 1.00 95.19 95 ASP A C 1
ATOM 773 O O . ASP A 1 95 ? -8.537 -3.268 -7.498 1.00 95.19 95 ASP A O 1
ATOM 777 N N . PHE A 1 96 ? -6.543 -3.886 -8.326 1.00 94.88 96 PHE A N 1
ATOM 778 C CA . PHE A 1 96 ? -6.500 -5.186 -7.655 1.00 94.88 96 PHE A CA 1
ATOM 779 C C . PHE A 1 96 ? -5.910 -5.112 -6.242 1.00 94.88 96 PHE A C 1
ATOM 781 O O . PHE A 1 96 ? -5.795 -6.137 -5.571 1.00 94.88 96 PHE A O 1
ATOM 788 N N . LEU A 1 97 ? -5.525 -3.917 -5.782 1.00 93.75 97 LEU A N 1
ATOM 789 C CA . LEU A 1 97 ? -4.866 -3.693 -4.495 1.00 93.75 97 LEU A CA 1
ATOM 790 C C . LEU A 1 97 ? -5.593 -2.626 -3.655 1.00 93.75 97 LEU A C 1
ATOM 792 O O . LEU A 1 97 ? -4.964 -1.640 -3.255 1.00 93.75 97 LEU A O 1
ATOM 796 N N . PRO A 1 98 ? -6.896 -2.791 -3.346 1.00 91.19 98 PRO A N 1
ATOM 797 C CA . PRO A 1 98 ? -7.661 -1.796 -2.592 1.00 91.19 98 PRO A CA 1
ATOM 798 C C . PRO A 1 98 ? -7.087 -1.497 -1.197 1.00 91.19 98 PRO A C 1
ATOM 800 O O . PRO A 1 98 ? -7.266 -0.401 -0.669 1.00 91.19 98 PRO A O 1
ATOM 803 N N . GLN A 1 99 ? -6.345 -2.440 -0.612 1.00 93.94 99 GLN A N 1
ATOM 804 C CA . GLN A 1 99 ? -5.638 -2.269 0.656 1.00 93.94 99 GLN A CA 1
ATOM 805 C C . GLN A 1 99 ? -4.486 -1.249 0.594 1.00 93.94 99 GLN A C 1
ATOM 807 O O . GLN A 1 99 ? -4.124 -0.669 1.615 1.00 93.94 99 GLN A O 1
ATOM 812 N N . ASP A 1 100 ? -3.903 -1.006 -0.584 1.00 97.06 100 ASP A N 1
ATOM 813 C CA . ASP A 1 100 ? -2.801 -0.060 -0.788 1.00 97.06 100 ASP A CA 1
ATOM 814 C C . ASP A 1 100 ? -3.349 1.294 -1.256 1.00 97.06 100 ASP A C 1
ATOM 816 O O . ASP A 1 100 ? -3.193 1.712 -2.408 1.00 97.06 100 ASP A O 1
ATOM 820 N N . PHE A 1 101 ? -4.010 1.997 -0.332 1.00 97.00 101 PHE A N 1
ATOM 821 C CA . PHE A 1 101 ? -4.623 3.299 -0.607 1.00 97.00 101 PHE A CA 1
ATOM 822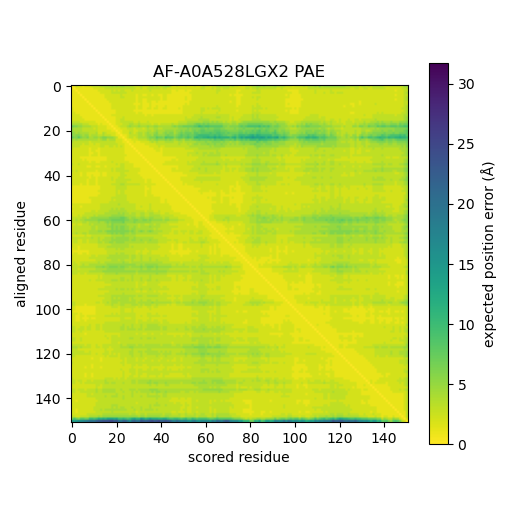 C C . PHE A 1 101 ? -3.606 4.350 -1.075 1.00 97.00 101 PHE A C 1
ATOM 824 O O . PHE A 1 101 ? -3.983 5.294 -1.767 1.00 97.00 101 PHE A O 1
ATOM 831 N N . VAL A 1 102 ? -2.318 4.196 -0.743 1.00 97.56 102 VAL A N 1
ATOM 832 C CA . VAL A 1 102 ? -1.260 5.077 -1.251 1.00 97.56 102 VAL A CA 1
ATOM 833 C C . VAL A 1 102 ? -1.077 4.850 -2.747 1.00 97.56 102 VAL A C 1
ATOM 835 O O . VAL A 1 102 ? -1.123 5.809 -3.512 1.00 97.56 102 VAL A O 1
ATOM 838 N N . SER A 1 103 ? -0.942 3.597 -3.187 1.00 97.19 103 SER A N 1
ATOM 839 C CA . SER A 1 103 ? -0.876 3.263 -4.614 1.00 97.19 103 SER A CA 1
ATOM 840 C C . SER A 1 103 ? -2.132 3.695 -5.368 1.00 97.19 103 SER A C 1
ATOM 842 O O . SER A 1 103 ? -2.007 4.280 -6.445 1.00 97.19 103 SER A O 1
ATOM 844 N N . ARG A 1 104 ? -3.330 3.500 -4.790 1.00 97.00 104 ARG A N 1
ATOM 845 C CA . ARG A 1 104 ? -4.566 4.033 -5.387 1.00 97.00 104 ARG A CA 1
ATOM 846 C C . ARG A 1 104 ? -4.515 5.552 -5.505 1.00 97.00 104 ARG A C 1
ATOM 848 O O . ARG A 1 104 ? -4.810 6.076 -6.566 1.00 97.00 104 ARG A O 1
ATOM 855 N N . TYR A 1 105 ? -4.082 6.274 -4.473 1.00 97.94 105 TYR A N 1
ATOM 856 C CA . TYR A 1 105 ? -3.980 7.734 -4.544 1.00 97.94 105 TYR A CA 1
ATOM 857 C C . TYR A 1 105 ? -3.002 8.210 -5.631 1.00 97.94 105 TYR A C 1
ATOM 859 O O . TYR A 1 105 ? -3.257 9.216 -6.298 1.00 97.94 105 TYR A O 1
ATOM 867 N N . VAL A 1 106 ? -1.882 7.498 -5.817 1.00 97.12 106 VAL A N 1
ATOM 868 C CA . VAL A 1 106 ? -0.880 7.837 -6.840 1.00 97.12 106 VAL A CA 1
ATOM 869 C C . VAL A 1 106 ? -1.402 7.576 -8.254 1.00 97.12 106 VAL A C 1
ATOM 871 O O . VAL A 1 106 ? -1.256 8.452 -9.103 1.00 97.12 106 VAL A O 1
ATOM 874 N N . PHE A 1 107 ? -1.998 6.407 -8.513 1.00 97.75 107 PHE A N 1
ATOM 875 C CA . PHE A 1 107 ? -2.297 5.961 -9.881 1.00 97.75 107 PHE A CA 1
ATOM 876 C C . PHE A 1 107 ? -3.780 5.947 -10.253 1.00 97.75 107 PHE A C 1
ATOM 878 O O . PHE A 1 107 ? -4.107 6.130 -11.420 1.00 97.75 107 PHE A O 1
ATOM 885 N N . ASN A 1 108 ? -4.683 5.763 -9.293 1.00 97.50 108 ASN A N 1
ATOM 886 C CA . ASN A 1 108 ? -6.126 5.730 -9.516 1.00 97.50 108 ASN A CA 1
ATOM 887 C C . ASN A 1 108 ? -6.878 6.637 -8.527 1.00 97.50 108 ASN A C 1
ATOM 889 O O . ASN A 1 108 ? -7.572 6.166 -7.621 1.00 97.50 108 ASN A O 1
ATOM 893 N N . LYS A 1 109 ? -6.771 7.957 -8.717 1.00 96.31 109 LYS A N 1
ATOM 894 C CA . LYS A 1 109 ? -7.498 8.933 -7.888 1.00 96.31 109 LYS A CA 1
ATOM 895 C C . LYS A 1 109 ? -9.016 8.699 -7.855 1.00 96.31 109 LYS A C 1
ATOM 897 O O . LYS A 1 109 ? -9.558 8.739 -6.754 1.00 96.31 109 LYS A O 1
ATOM 902 N N . PRO A 1 110 ? -9.715 8.441 -8.981 1.00 96.62 110 PRO A N 1
ATOM 903 C CA . PRO A 1 110 ? -11.146 8.137 -8.934 1.00 96.62 110 PRO A CA 1
ATOM 904 C C . PRO A 1 110 ? -11.476 6.935 -8.038 1.00 96.62 110 PRO A C 1
ATOM 906 O O . PRO A 1 110 ? -12.371 7.025 -7.201 1.00 96.62 110 PRO A O 1
ATOM 909 N N . GLY A 1 111 ? -10.720 5.837 -8.159 1.00 96.06 111 GLY A N 1
ATOM 910 C CA . GLY A 1 111 ? -10.881 4.658 -7.305 1.00 96.06 111 GLY A CA 1
ATOM 911 C C . GLY A 1 111 ? -10.574 4.945 -5.834 1.00 96.06 111 GLY A C 1
ATOM 912 O O . GLY A 1 111 ? -11.335 4.540 -4.962 1.00 96.06 111 GLY A O 1
ATOM 913 N N . PHE A 1 112 ? -9.512 5.709 -5.559 1.00 97.88 112 PHE A N 1
ATOM 914 C CA . PHE A 1 112 ? -9.184 6.158 -4.207 1.00 97.88 112 PHE A CA 1
ATOM 915 C C . PHE A 1 112 ? -10.328 6.953 -3.570 1.00 97.88 112 PHE A C 1
ATOM 917 O O . PHE A 1 112 ? -10.707 6.649 -2.445 1.00 97.88 112 PHE A O 1
ATOM 924 N N . TYR A 1 113 ? -10.876 7.960 -4.260 1.00 97.56 113 TYR A N 1
ATOM 925 C CA . TYR A 1 113 ? -11.926 8.806 -3.682 1.00 97.56 113 TYR A CA 1
ATOM 926 C C . TYR A 1 113 ? -13.233 8.039 -3.480 1.00 97.56 113 TYR A C 1
ATOM 928 O O . TYR A 1 113 ? -13.869 8.206 -2.446 1.00 97.56 113 TYR A O 1
ATOM 936 N N . LYS A 1 114 ? -13.564 7.113 -4.389 1.00 96.56 114 LYS A N 1
ATOM 937 C CA . LYS A 1 114 ? -14.695 6.197 -4.201 1.00 96.56 114 LYS A CA 1
ATOM 938 C C . LYS A 1 114 ? -14.563 5.372 -2.916 1.00 96.56 114 LYS A C 1
ATOM 940 O O . LYS A 1 114 ? -15.541 5.227 -2.189 1.00 96.56 114 LYS A O 1
ATOM 945 N N . ASP A 1 115 ? -13.377 4.834 -2.633 1.00 95.38 115 ASP A N 1
ATOM 946 C CA . ASP A 1 115 ? -13.141 4.112 -1.380 1.00 95.38 115 ASP A CA 1
ATOM 947 C C . ASP A 1 115 ? -13.187 5.067 -0.176 1.00 95.38 115 ASP A C 1
ATOM 949 O O . ASP A 1 115 ? -13.828 4.769 0.832 1.00 95.38 115 ASP A O 1
ATOM 953 N N . TYR A 1 116 ? -12.524 6.223 -0.293 1.00 96.56 116 TYR A N 1
ATOM 954 C CA . TYR A 1 116 ? -12.377 7.234 0.757 1.00 96.56 116 TYR A CA 1
ATOM 955 C C . TYR A 1 116 ? -13.721 7.773 1.263 1.00 96.56 116 TYR A C 1
ATOM 957 O O . TYR A 1 116 ? -13.891 8.007 2.465 1.00 96.56 116 TYR A O 1
ATOM 965 N N . ASP A 1 117 ? -14.700 7.912 0.372 1.00 96.69 117 ASP A N 1
ATOM 966 C CA . ASP A 1 117 ? -16.059 8.327 0.716 1.00 96.69 117 ASP A CA 1
ATOM 967 C C . ASP A 1 117 ? -16.746 7.335 1.668 1.00 96.69 117 ASP A C 1
ATOM 969 O O . ASP A 1 117 ? -17.541 7.749 2.508 1.00 96.69 117 ASP A O 1
ATOM 973 N N . GLY A 1 118 ? -16.381 6.050 1.626 1.00 93.69 118 GLY A N 1
ATOM 974 C CA . GLY A 1 118 ? -16.890 5.019 2.537 1.00 93.69 118 GLY A CA 1
ATOM 975 C C . GLY A 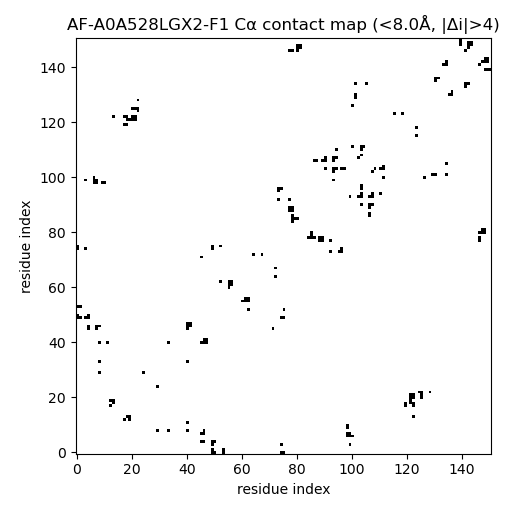1 118 ? -16.065 4.813 3.814 1.00 93.69 118 GLY A C 1
ATOM 976 O O . GLY A 1 118 ? -16.349 3.896 4.585 1.00 93.69 118 GLY A O 1
ATOM 977 N N . PHE A 1 119 ? -14.999 5.583 4.036 1.00 93.75 119 PHE A N 1
ATOM 978 C CA . PHE A 1 119 ? -14.122 5.412 5.198 1.00 93.75 119 PHE A CA 1
ATOM 979 C C . PHE A 1 119 ? -14.684 6.106 6.448 1.00 93.75 119 PHE A C 1
ATOM 981 O O . PHE A 1 119 ? -15.256 7.189 6.350 1.00 93.75 119 PHE A O 1
ATOM 988 N N . SER A 1 120 ? -14.468 5.510 7.629 1.00 92.94 120 SER A N 1
ATOM 989 C CA . SER A 1 120 ? -14.736 6.172 8.914 1.00 92.94 120 SER A CA 1
ATOM 990 C C . SER A 1 120 ? -13.814 7.379 9.100 1.00 92.94 120 SER A C 1
ATOM 992 O O . SER A 1 120 ? -12.712 7.415 8.548 1.00 92.94 120 SER A O 1
ATOM 994 N N . ASP A 1 121 ? -14.215 8.355 9.913 1.00 92.56 121 ASP A N 1
ATOM 995 C CA . ASP A 1 121 ? -13.417 9.572 10.123 1.00 92.56 121 ASP A CA 1
ATOM 996 C C . ASP A 1 121 ? -12.045 9.286 10.755 1.00 92.56 121 ASP A C 1
ATOM 998 O O . ASP A 1 121 ? -11.037 9.892 10.371 1.00 92.56 121 ASP A O 1
ATOM 1002 N N . ALA A 1 122 ? -11.974 8.300 11.658 1.00 91.38 122 ALA A N 1
ATOM 1003 C CA . ALA A 1 122 ? -10.712 7.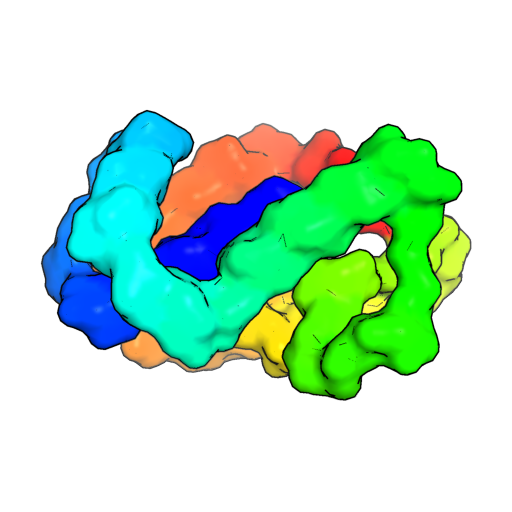822 12.223 1.00 91.38 122 ALA A CA 1
ATOM 1004 C C . ALA A 1 122 ? -9.776 7.283 11.127 1.00 91.38 122 ALA A C 1
ATOM 1006 O O . ALA A 1 122 ? -8.598 7.648 11.061 1.00 91.38 122 ALA A O 1
ATOM 1007 N N . TRP A 1 123 ? -10.307 6.470 10.209 1.00 94.19 123 TRP A N 1
ATOM 1008 C CA . TRP A 1 123 ? -9.519 5.904 9.120 1.00 94.19 123 TRP A CA 1
ATOM 1009 C C . TRP A 1 123 ? -9.157 6.942 8.049 1.00 94.19 123 TRP A C 1
ATOM 1011 O O . TRP A 1 123 ? -8.036 6.936 7.542 1.00 94.19 123 TRP A O 1
ATOM 1021 N N . ARG A 1 124 ? -10.050 7.888 7.737 1.00 94.38 124 ARG A N 1
ATOM 1022 C CA . ARG A 1 124 ? -9.749 9.026 6.852 1.00 94.38 124 ARG A CA 1
ATOM 1023 C C . ARG A 1 124 ? -8.589 9.858 7.384 1.00 94.38 124 ARG A C 1
ATOM 1025 O O . ARG A 1 124 ? -7.693 10.192 6.608 1.00 94.38 124 ARG A O 1
ATOM 1032 N N . SER A 1 125 ? -8.589 10.152 8.685 1.00 93.31 125 SER A N 1
ATOM 1033 C CA . SER A 1 125 ? -7.498 10.879 9.347 1.00 93.31 125 SER A CA 1
ATOM 1034 C C . SER A 1 125 ? -6.179 10.119 9.204 1.00 93.31 125 SER A C 1
ATOM 1036 O O . SER A 1 125 ? -5.186 10.678 8.742 1.00 93.31 125 SER A O 1
ATOM 1038 N N . HIS A 1 126 ? -6.202 8.806 9.458 1.00 93.88 126 HIS A N 1
ATOM 1039 C CA . HIS A 1 126 ? -5.040 7.942 9.269 1.00 93.88 126 HIS A CA 1
ATOM 1040 C C . HIS A 1 126 ? -4.506 7.946 7.824 1.00 93.88 126 HIS A C 1
ATOM 1042 O O . HIS A 1 126 ? -3.308 8.129 7.597 1.00 93.88 126 HIS A O 1
ATOM 1048 N N . VAL A 1 127 ? -5.387 7.771 6.835 1.00 95.25 127 VAL A N 1
ATOM 1049 C CA . VAL A 1 127 ? -5.035 7.783 5.406 1.00 95.25 127 VAL A CA 1
ATOM 1050 C C . VAL A 1 127 ? -4.373 9.105 5.019 1.00 95.25 127 VAL A C 1
ATOM 1052 O O . VAL A 1 127 ? -3.344 9.105 4.339 1.00 95.25 127 VAL A O 1
ATOM 1055 N N . VAL A 1 128 ? -4.929 10.231 5.473 1.00 95.50 128 VAL A N 1
ATOM 1056 C CA . VAL A 1 128 ? -4.373 11.566 5.219 1.00 95.50 128 VAL A CA 1
ATOM 1057 C C . VAL A 1 128 ? -2.977 11.708 5.824 1.00 95.50 128 VAL A C 1
ATOM 1059 O O . VAL A 1 128 ? -2.072 12.189 5.139 1.00 95.50 128 VAL A O 1
ATOM 1062 N N . ASP A 1 129 ? -2.768 11.259 7.059 1.00 94.69 129 ASP A N 1
ATOM 1063 C CA . ASP A 1 129 ? -1.465 11.338 7.726 1.00 94.69 129 ASP A CA 1
ATOM 1064 C C . ASP A 1 129 ? -0.401 10.483 7.028 1.00 94.69 129 ASP A C 1
ATOM 1066 O O . ASP A 1 129 ? 0.727 10.939 6.803 1.00 94.69 129 ASP A O 1
ATOM 1070 N N . VAL A 1 130 ? -0.761 9.272 6.595 1.00 94.88 130 VAL A N 1
ATOM 1071 C CA . VAL A 1 130 ? 0.141 8.420 5.809 1.00 94.88 130 VAL A CA 1
ATOM 1072 C C . VAL A 1 130 ? 0.475 9.086 4.478 1.00 94.88 130 VAL A C 1
ATOM 1074 O O . VAL A 1 130 ? 1.648 9.163 4.118 1.00 94.88 130 VAL A O 1
ATOM 1077 N N . LEU A 1 131 ? -0.507 9.630 3.753 1.00 96.62 131 LEU A N 1
ATOM 1078 C CA . LEU A 1 131 ? -0.252 10.319 2.483 1.00 96.62 131 LEU A CA 1
ATOM 1079 C C . LEU A 1 131 ? 0.666 11.535 2.665 1.00 96.62 131 LEU A C 1
ATOM 1081 O O . LEU A 1 131 ? 1.596 11.708 1.876 1.00 96.62 131 LEU A O 1
ATOM 1085 N N . LYS A 1 132 ? 0.450 12.342 3.714 1.00 95.75 132 LYS A N 1
ATOM 1086 C CA . LYS A 1 132 ? 1.277 13.514 4.050 1.00 95.75 132 LYS A CA 1
ATOM 1087 C C . LYS A 1 132 ? 2.724 13.144 4.355 1.00 95.75 132 LYS A C 1
ATOM 1089 O O . LYS A 1 132 ? 3.637 13.821 3.893 1.00 95.75 132 LYS A O 1
ATOM 1094 N N . THR A 1 133 ? 2.939 12.077 5.117 1.00 92.25 133 THR A N 1
ATOM 1095 C CA . THR A 1 133 ? 4.278 11.666 5.570 1.00 92.25 133 THR A CA 1
ATOM 1096 C C . THR A 1 133 ? 5.034 10.812 4.550 1.00 92.25 133 THR A C 1
ATOM 1098 O O . THR A 1 133 ? 6.262 10.727 4.624 1.00 92.25 133 THR A O 1
ATOM 1101 N N . THR A 1 134 ? 4.331 10.221 3.576 1.00 92.12 134 THR A N 1
ATOM 1102 C CA . THR A 1 134 ? 4.910 9.364 2.530 1.00 92.12 134 THR A CA 1
ATOM 1103 C C . THR A 1 134 ? 4.956 10.056 1.162 1.00 92.12 134 THR A C 1
ATOM 1105 O O . THR A 1 134 ? 5.945 10.711 0.843 1.00 92.12 134 THR A O 1
ATOM 1108 N N . TYR A 1 135 ? 3.912 9.910 0.342 1.00 95.62 135 TYR A N 1
ATOM 1109 C CA . TYR A 1 135 ? 3.876 10.354 -1.051 1.00 95.62 135 TYR A CA 1
ATOM 1110 C C . TYR A 1 135 ? 3.888 11.877 -1.197 1.00 95.62 135 TYR A C 1
ATOM 1112 O O . TYR A 1 135 ? 4.614 12.410 -2.031 1.00 95.62 135 TYR A O 1
ATOM 1120 N N . LEU A 1 136 ? 3.094 12.594 -0.398 1.00 96.88 136 LEU A N 1
ATOM 1121 C CA . LEU A 1 136 ? 2.948 14.043 -0.543 1.00 96.88 136 LEU A CA 1
ATOM 1122 C C . LEU A 1 136 ? 4.168 14.818 -0.036 1.00 96.88 136 LEU A C 1
ATOM 1124 O O . LEU A 1 136 ? 4.349 15.957 -0.459 1.00 96.88 136 LEU A O 1
ATOM 1128 N N . LYS A 1 137 ? 5.003 14.208 0.818 1.00 96.31 137 LYS A N 1
ATOM 1129 C CA . LYS A 1 137 ? 6.250 14.806 1.313 1.00 96.31 137 LYS A CA 1
ATOM 1130 C C . LYS A 1 137 ? 7.247 15.055 0.182 1.00 96.31 137 LYS A C 1
ATOM 1132 O O . LYS A 1 137 ? 7.826 16.131 0.107 1.00 96.31 137 LYS A O 1
ATOM 1137 N N . ASP A 1 138 ? 7.436 14.060 -0.681 1.00 96.69 138 ASP A N 1
ATOM 1138 C CA . ASP A 1 138 ? 8.264 14.158 -1.882 1.00 96.69 138 ASP A CA 1
ATOM 1139 C C . ASP A 1 138 ? 7.746 13.175 -2.939 1.00 96.69 138 ASP A C 1
ATOM 1141 O O . ASP A 1 138 ? 8.051 11.977 -2.934 1.00 96.69 138 ASP A O 1
ATOM 1145 N N . LYS A 1 139 ? 6.929 13.699 -3.855 1.00 96.25 139 LYS A N 1
ATOM 1146 C CA . LYS A 1 139 ? 6.251 12.894 -4.877 1.00 96.25 139 LYS A CA 1
ATOM 1147 C C . LYS A 1 139 ? 7.230 12.281 -5.868 1.00 96.25 139 LYS A C 1
ATOM 1149 O O . LYS A 1 139 ? 6.983 11.177 -6.350 1.00 96.25 139 LYS A O 1
ATOM 1154 N N . VAL A 1 140 ? 8.303 12.994 -6.213 1.00 96.31 140 VAL A N 1
ATOM 1155 C CA . VAL A 1 140 ? 9.291 12.522 -7.190 1.00 96.31 140 VAL A CA 1
ATOM 1156 C C . VAL A 1 140 ? 10.117 11.417 -6.550 1.00 96.31 140 VAL A C 1
ATOM 1158 O O . VAL A 1 140 ? 10.129 10.304 -7.067 1.00 96.31 140 VAL A O 1
ATOM 1161 N N . ALA A 1 141 ? 10.699 11.654 -5.371 1.00 96.12 141 ALA A N 1
ATOM 1162 C CA . ALA A 1 141 ? 11.488 10.635 -4.684 1.00 96.12 141 ALA A CA 1
ATOM 1163 C C . ALA A 1 141 ? 10.661 9.382 -4.362 1.00 96.12 141 ALA A C 1
ATOM 1165 O O . ALA A 1 141 ? 11.151 8.258 -4.503 1.00 96.12 141 ALA A O 1
ATOM 1166 N N . PHE A 1 142 ? 9.390 9.547 -3.975 1.00 96.69 142 PHE A N 1
ATOM 1167 C CA . PHE A 1 142 ? 8.492 8.422 -3.728 1.00 96.69 142 PHE A CA 1
ATOM 1168 C C . PHE A 1 142 ? 8.268 7.575 -4.990 1.00 96.69 142 PHE A C 1
ATOM 1170 O O . PHE A 1 142 ? 8.427 6.350 -4.941 1.00 96.69 142 PHE A O 1
ATOM 1177 N N . ARG A 1 143 ? 7.936 8.219 -6.118 1.00 96.75 143 ARG A N 1
ATOM 1178 C CA . ARG A 1 143 ? 7.701 7.560 -7.412 1.00 96.75 143 ARG A CA 1
ATOM 1179 C C . ARG A 1 143 ? 8.963 6.886 -7.947 1.00 96.75 143 ARG A C 1
ATOM 1181 O O . ARG A 1 143 ? 8.904 5.712 -8.314 1.00 96.75 143 ARG A O 1
ATOM 1188 N N . THR A 1 144 ? 10.111 7.554 -7.881 1.00 96.56 144 THR A N 1
ATOM 1189 C CA . THR A 1 144 ? 11.404 6.983 -8.276 1.00 96.56 144 THR A CA 1
ATOM 1190 C C . THR A 1 144 ? 11.721 5.739 -7.450 1.00 96.56 144 THR A C 1
ATOM 1192 O O . THR A 1 144 ? 11.986 4.673 -8.004 1.00 96.56 144 THR A O 1
ATOM 1195 N N . ARG A 1 145 ? 11.613 5.824 -6.118 1.00 95.50 145 ARG A N 1
ATOM 1196 C CA . ARG A 1 145 ? 11.945 4.714 -5.213 1.00 95.50 145 ARG A CA 1
ATOM 1197 C C . ARG A 1 145 ? 11.034 3.500 -5.401 1.00 95.50 145 ARG A C 1
ATOM 1199 O O . ARG A 1 145 ? 11.522 2.374 -5.462 1.00 95.50 145 ARG A O 1
ATOM 1206 N N . LEU A 1 146 ? 9.715 3.701 -5.446 1.00 95.31 146 LEU A N 1
ATOM 1207 C CA . LEU A 1 146 ? 8.757 2.587 -5.454 1.00 95.31 146 LEU A CA 1
ATOM 1208 C C . LEU A 1 146 ? 8.357 2.112 -6.845 1.00 95.31 146 LEU A C 1
ATOM 1210 O O . LEU A 1 146 ? 8.000 0.941 -6.986 1.00 95.31 146 LEU A O 1
ATOM 1214 N N . TYR A 1 147 ? 8.469 2.955 -7.870 1.00 95.81 147 TYR A N 1
ATOM 1215 C CA . TYR A 1 147 ? 7.988 2.650 -9.221 1.00 95.81 147 TYR A CA 1
ATOM 1216 C C . TYR A 1 147 ? 9.033 2.843 -10.321 1.00 95.81 147 TYR A C 1
ATOM 1218 O O . TYR A 1 147 ? 8.832 2.341 -11.420 1.00 95.81 147 TYR A O 1
ATOM 1226 N N . GLY A 1 148 ? 10.168 3.491 -10.032 1.00 95.50 148 GLY A N 1
ATOM 1227 C CA . GLY A 1 148 ? 11.167 3.820 -11.051 1.00 95.50 148 GLY A CA 1
ATOM 1228 C C . GLY A 1 148 ? 10.674 4.866 -12.055 1.00 95.50 148 GLY A C 1
ATOM 1229 O O . GLY A 1 148 ? 11.155 4.885 -13.181 1.00 95.50 148 GLY A O 1
ATOM 1230 N N . LEU A 1 149 ? 9.691 5.686 -11.667 1.00 95.00 149 LEU A N 1
ATOM 1231 C CA . LEU A 1 149 ? 9.136 6.765 -12.487 1.00 95.00 149 LEU A CA 1
ATOM 1232 C C . LEU A 1 149 ? 9.819 8.079 -12.099 1.00 95.00 149 LEU A C 1
ATOM 1234 O O . LEU A 1 149 ? 9.793 8.442 -10.922 1.00 95.00 149 LEU A O 1
ATOM 1238 N N . THR A 1 150 ? 10.449 8.744 -13.066 1.00 86.06 150 THR A N 1
ATOM 1239 C CA . THR A 1 150 ? 11.318 9.921 -12.862 1.00 86.06 150 THR A CA 1
ATOM 1240 C C . THR A 1 150 ? 10.812 11.185 -13.561 1.00 86.06 150 THR A C 1
ATOM 1242 O O . THR A 1 150 ? 11.518 12.188 -13.578 1.00 86.06 150 THR A O 1
ATOM 1245 N N . ASP A 1 151 ? 9.627 11.117 -14.157 1.00 68.56 151 ASP A N 1
ATOM 1246 C CA . ASP A 1 151 ? 8.957 12.163 -14.930 1.00 68.56 151 ASP A CA 1
ATOM 1247 C C . ASP A 1 151 ? 8.145 13.151 -14.070 1.00 68.56 151 ASP A C 1
ATOM 1249 O O . ASP A 1 151 ? 7.529 12.761 -13.037 1.00 68.56 151 ASP A O 1
#

pLDDT: mean 95.32, std 3.53, range [68.56, 98.25]

Mean predicted aligned error: 2.83 Å

Foldseek 3Di:
DVLLLVLVLVVLCCVVPVLDQCVPPDPVNSVVVCVVPVVSCVVVPLNVVVVVLVVCCVVPVDDDLVPDDPLNSLSPDAADAPDPCRLVRLLVSVVSVVSNLLSCVLRPVVSSVVVLVVGDPSVNVVSVVCCVVACVVPVQVNCCVPRVYRD

Radius of gyration: 15.51 Å; Cα contacts (8 Å, |Δi|>4): 132; chains: 1; bounding box: 36×35×41 Å

Sequence (151 aa):
LEHRAEMVVRALIRAAEPDRNLTGVDKVWLQTWIHSHADLITRDGNFPFLNAAKREIAHLGYLKIEDVFPQQRFLVIRAKPGHPDAWLTNQLISDFLPQDFVSRYVFNKPGFYKDYDGFSDAWRSHVVDVLKTTYLKDKVAFRTRLYGLTD

Solvent-accessible surface area (backbone atoms only — not comparable to full-atom values): 8660 Å² total; per-residue (Å²): 98,68,69,55,36,52,26,48,51,52,41,50,46,45,72,77,41,68,84,55,81,55,75,88,70,48,75,66,56,51,50,53,51,48,66,76,37,44,69,61,47,59,71,69,37,59,51,61,48,44,53,49,53,49,51,41,30,74,73,70,72,52,77,67,66,87,79,42,57,80,92,53,43,68,72,79,57,74,41,59,60,87,45,92,57,27,61,60,46,36,22,60,50,27,71,81,34,76,56,33,54,64,54,14,52,74,49,28,50,73,63,32,50,62,53,54,72,74,49,53,71,58,50,49,52,37,54,51,52,50,40,50,73,47,46,68,65,39,55,60,64,42,33,35,73,77,50,50,44,87,129